Protein AF-A0AAV5HC81-F1 (afdb_monomer_lite)

pLDDT: mean 74.03, std 13.42, range [34.81, 94.25]

Sequence (157 aa):
MNRTKIVSQGMVRRLDALSQAAVDFCKVLVDGSTDRDGQELKNVLDRGVRNQIIHFAVEKLEELGFTICIPYVESRNPARLRRCTQLDCKCKQCNYQEKQDERERVFDVIEQALSMAGYQVLYGENGEVIIRNSMLEKDMAVQISELPDQRKGAINE

Foldseek 3Di:
DPCCLAFPPLLVVVQVVLLVVLLVVVPVVPPQPDDPPNDRSSVVDDPVNSVVSSVVVVVVVVVVVDQDFDKDWDDDPPFDTAIQDCVNSVPPDDPGDDPSRVLSVVRRVVCVVCVVVVWAFPDDPDAWTWIADPVVRDIDIDGDPDDPDPVPPPDDD

Radius of gyration: 20.34 Å; chains: 1; bounding box: 52×26×59 Å

Structure (mmCIF, N/CA/C/O backbone):
data_AF-A0AAV5HC81-F1
#
_entry.id   AF-A0AAV5HC81-F1
#
loop_
_atom_site.group_PDB
_atom_site.id
_atom_site.type_symbol
_atom_site.label_atom_id
_atom_site.label_alt_id
_atom_site.label_comp_id
_atom_site.label_asym_id
_atom_site.label_entity_id
_atom_site.label_seq_id
_atom_site.pdbx_PDB_ins_code
_atom_site.Cartn_x
_atom_site.Cartn_y
_atom_site.Cartn_z
_atom_site.occupancy
_atom_site.B_iso_or_equiv
_atom_site.auth_seq_id
_atom_site.auth_comp_id
_atom_site.auth_asym_id
_atom_site.auth_atom_id
_atom_site.pdbx_PDB_model_num
ATOM 1 N N . MET A 1 1 ? 17.088 6.345 0.546 1.00 47.41 1 MET A N 1
ATOM 2 C CA . MET A 1 1 ? 15.924 6.342 -0.373 1.00 47.41 1 MET A CA 1
ATOM 3 C C . MET A 1 1 ? 14.859 7.303 0.140 1.00 47.41 1 MET A C 1
ATOM 5 O O . MET A 1 1 ? 14.445 7.181 1.288 1.00 47.41 1 MET A O 1
ATOM 9 N N . ASN A 1 2 ? 14.439 8.272 -0.676 1.00 47.88 2 ASN A N 1
ATOM 10 C CA . ASN A 1 2 ? 13.408 9.240 -0.300 1.00 47.88 2 ASN A CA 1
ATOM 11 C C . ASN A 1 2 ? 12.015 8.589 -0.419 1.00 47.88 2 ASN A C 1
ATOM 13 O O . ASN A 1 2 ? 11.503 8.428 -1.526 1.00 47.88 2 ASN A O 1
ATOM 17 N N . ARG A 1 3 ? 11.416 8.194 0.715 1.00 48.31 3 ARG A N 1
ATOM 18 C CA . ARG A 1 3 ? 10.099 7.526 0.760 1.00 48.31 3 ARG A CA 1
ATOM 19 C C . ARG A 1 3 ? 8.987 8.355 0.114 1.00 48.31 3 ARG A C 1
ATOM 21 O O . ARG A 1 3 ? 8.041 7.773 -0.399 1.00 48.31 3 ARG A O 1
ATOM 28 N N . THR A 1 4 ? 9.126 9.678 0.057 1.00 50.19 4 THR A N 1
ATOM 29 C CA . THR A 1 4 ? 8.144 10.595 -0.541 1.00 50.19 4 THR A CA 1
ATOM 30 C C . THR A 1 4 ? 8.040 10.450 -2.063 1.00 50.19 4 THR A C 1
ATOM 32 O O . THR A 1 4 ? 6.998 10.755 -2.625 1.00 50.19 4 THR A O 1
ATOM 35 N N . LYS A 1 5 ? 9.078 9.926 -2.739 1.00 54.19 5 LYS A N 1
ATOM 36 C CA . LYS A 1 5 ? 8.999 9.534 -4.164 1.00 54.19 5 LYS A CA 1
ATOM 37 C C . LYS A 1 5 ? 8.317 8.168 -4.364 1.00 54.19 5 LYS A C 1
ATOM 39 O O . LYS A 1 5 ? 7.928 7.828 -5.474 1.00 54.19 5 LYS A O 1
ATOM 44 N N . ILE A 1 6 ? 8.188 7.378 -3.294 1.00 56.72 6 ILE A N 1
ATOM 45 C CA . ILE A 1 6 ? 7.761 5.966 -3.296 1.00 56.72 6 ILE A CA 1
ATOM 46 C C . ILE A 1 6 ? 6.373 5.799 -2.660 1.00 56.72 6 ILE A C 1
ATOM 48 O O . ILE A 1 6 ? 5.804 4.719 -2.724 1.00 56.72 6 ILE A O 1
ATOM 52 N N . VAL A 1 7 ? 5.778 6.843 -2.082 1.00 61.22 7 VAL A N 1
ATOM 53 C CA . VAL A 1 7 ? 4.395 6.812 -1.595 1.00 61.22 7 VAL A CA 1
ATOM 54 C C . VAL A 1 7 ? 3.743 8.152 -1.907 1.00 61.22 7 VAL A C 1
ATOM 56 O O . VAL A 1 7 ? 4.255 9.192 -1.494 1.00 61.22 7 VAL A O 1
ATOM 59 N N . SER A 1 8 ? 2.623 8.138 -2.632 1.00 69.12 8 SER A N 1
ATOM 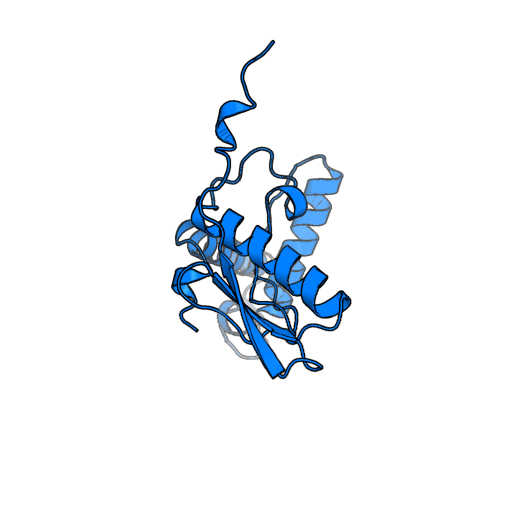60 C CA . SER A 1 8 ? 1.857 9.349 -2.914 1.00 69.12 8 SER A CA 1
ATOM 61 C C . SER A 1 8 ? 1.361 9.938 -1.597 1.00 69.12 8 SER A C 1
ATOM 63 O O . SER A 1 8 ? 1.096 9.218 -0.624 1.00 69.12 8 SER A O 1
ATOM 65 N N . GLN A 1 9 ? 1.177 11.255 -1.558 1.00 73.56 9 GLN A N 1
ATOM 66 C CA . GLN A 1 9 ? 0.649 11.894 -0.357 1.00 73.56 9 GLN A CA 1
ATOM 67 C C . GLN A 1 9 ? -0.745 11.346 0.004 1.00 73.56 9 GLN A C 1
ATOM 69 O O . GLN A 1 9 ? -1.076 11.228 1.184 1.00 73.56 9 GLN A O 1
ATOM 74 N N . GLY A 1 10 ? -1.541 10.955 -0.998 1.00 75.94 10 GLY A N 1
ATOM 75 C CA . GLY A 1 10 ? -2.839 10.310 -0.802 1.00 75.94 10 GLY A CA 1
ATOM 76 C C . GLY A 1 10 ? -2.741 8.957 -0.090 1.00 75.94 10 GLY A C 1
ATOM 77 O O . GLY A 1 10 ? -3.502 8.708 0.845 1.00 75.94 10 GLY A O 1
ATOM 78 N N . MET A 1 11 ? -1.784 8.103 -0.473 1.00 74.00 11 MET A N 1
ATOM 79 C CA . MET A 1 11 ? -1.566 6.801 0.175 1.00 74.00 11 MET A CA 1
ATOM 80 C C . MET A 1 11 ? -1.063 6.945 1.608 1.00 74.00 11 MET A C 1
ATOM 82 O O . MET A 1 11 ? -1.569 6.247 2.484 1.00 74.00 11 MET A O 1
ATOM 86 N N . VAL A 1 12 ? -0.117 7.862 1.858 1.00 77.00 12 VAL A N 1
ATOM 87 C CA . VAL A 1 12 ? 0.365 8.141 3.224 1.00 77.00 12 VAL A CA 1
ATOM 88 C C . VAL A 1 12 ? -0.809 8.549 4.109 1.00 77.00 12 VAL A C 1
ATOM 90 O O . VAL A 1 12 ? -1.066 7.912 5.125 1.00 77.00 12 VAL A O 1
ATOM 93 N N . ARG A 1 13 ? -1.609 9.525 3.656 1.00 81.88 13 ARG A N 1
ATOM 94 C CA . ARG A 1 13 ? -2.798 9.979 4.390 1.00 81.88 13 ARG A CA 1
ATOM 95 C C . ARG A 1 13 ? -3.795 8.849 4.639 1.00 81.88 13 ARG A C 1
ATOM 97 O O . ARG A 1 13 ? -4.382 8.785 5.715 1.00 81.88 13 ARG A O 1
ATOM 104 N N . ARG A 1 14 ? -4.001 7.951 3.668 1.00 83.50 14 ARG A N 1
ATOM 105 C CA . ARG A 1 14 ? -4.923 6.818 3.828 1.00 83.50 14 ARG A CA 1
ATOM 106 C C . ARG A 1 14 ? -4.408 5.793 4.839 1.00 83.50 14 ARG A C 1
ATOM 108 O O . ARG A 1 14 ? -5.198 5.331 5.657 1.00 83.50 14 ARG A O 1
ATOM 115 N N . LEU A 1 15 ? -3.120 5.458 4.798 1.00 82.06 15 LEU A N 1
ATOM 116 C CA . LEU A 1 15 ? -2.478 4.558 5.761 1.00 82.06 15 LEU A CA 1
ATOM 117 C C . LEU A 1 15 ? -2.525 5.118 7.185 1.00 82.06 15 LEU A C 1
ATOM 119 O O . LEU A 1 15 ? -2.854 4.385 8.120 1.00 82.06 15 LEU A O 1
ATOM 123 N N . ASP A 1 16 ? -2.255 6.413 7.336 1.00 84.75 16 ASP A N 1
ATOM 124 C CA . ASP A 1 16 ? -2.330 7.100 8.625 1.00 84.75 16 ASP A CA 1
ATOM 125 C C . ASP A 1 16 ? -3.767 7.102 9.158 1.00 84.75 16 ASP A C 1
ATOM 127 O O . ASP A 1 16 ? -3.994 6.772 10.321 1.00 84.75 16 ASP A O 1
ATOM 131 N N . ALA A 1 17 ? -4.752 7.381 8.296 1.00 87.94 17 ALA A N 1
ATOM 132 C CA . ALA A 1 17 ? -6.165 7.348 8.664 1.00 87.94 17 ALA A CA 1
ATOM 133 C C . ALA A 1 17 ? -6.631 5.946 9.088 1.00 87.94 17 ALA A C 1
ATOM 135 O O . ALA A 1 17 ? -7.325 5.817 10.093 1.00 87.94 17 ALA A O 1
ATOM 136 N N . LEU A 1 18 ? -6.234 4.892 8.362 1.00 88.75 18 LEU A N 1
ATOM 137 C CA . LEU A 1 18 ? -6.537 3.504 8.738 1.00 88.75 18 LEU A CA 1
ATOM 138 C C . LEU A 1 18 ? -5.893 3.133 10.078 1.00 88.75 18 LEU A C 1
ATOM 140 O O . LEU A 1 18 ? -6.546 2.554 10.943 1.00 88.75 18 LEU A O 1
ATOM 144 N N . SER A 1 19 ? -4.629 3.512 10.267 1.00 87.69 19 SER A N 1
ATOM 145 C CA . SER A 1 19 ? -3.898 3.252 11.509 1.00 87.69 19 SER A CA 1
ATOM 146 C C . SER A 1 19 ? -4.534 3.965 12.701 1.00 87.69 19 SER A C 1
ATOM 148 O O . SER A 1 19 ? -4.630 3.383 13.780 1.00 87.69 19 SER A O 1
ATOM 150 N N . GLN A 1 20 ? -4.974 5.212 12.518 1.00 88.69 20 GLN A N 1
ATOM 151 C CA . GLN A 1 20 ? -5.640 5.986 13.562 1.00 88.69 20 GLN A CA 1
ATOM 152 C C . GLN A 1 20 ? -7.030 5.416 13.875 1.00 88.69 20 GLN A C 1
ATOM 154 O O . GLN A 1 20 ? -7.340 5.206 15.043 1.00 88.69 20 GLN A O 1
ATOM 159 N N . ALA A 1 21 ? -7.813 5.052 12.855 1.00 90.06 21 ALA A N 1
ATOM 160 C CA . ALA A 1 21 ? -9.111 4.407 13.045 1.00 90.06 21 ALA A CA 1
ATOM 161 C C . ALA A 1 21 ? -8.999 3.072 13.803 1.00 90.06 21 ALA A C 1
ATOM 163 O O . ALA A 1 21 ? -9.815 2.801 14.679 1.00 90.06 21 ALA A O 1
ATOM 164 N N . ALA A 1 22 ? -7.968 2.265 13.523 1.00 89.88 22 ALA A N 1
ATOM 165 C CA . ALA A 1 22 ? -7.710 1.033 14.269 1.00 89.88 22 ALA A CA 1
ATOM 166 C C . ALA A 1 22 ? -7.427 1.312 15.755 1.00 89.88 22 ALA A C 1
ATOM 168 O O . ALA A 1 22 ? -7.966 0.626 16.620 1.00 89.88 22 ALA A O 1
ATOM 169 N N . VAL A 1 23 ? -6.630 2.342 16.062 1.00 87.50 23 VAL A N 1
ATOM 170 C CA . VAL A 1 23 ? -6.366 2.768 17.448 1.00 87.50 23 VAL A CA 1
ATOM 171 C C . VAL A 1 23 ? -7.651 3.219 18.136 1.00 87.50 23 VAL A C 1
ATOM 173 O O . VAL A 1 23 ? -7.916 2.797 19.259 1.00 87.50 23 VAL A O 1
ATOM 176 N N . ASP A 1 24 ? -8.449 4.055 17.478 1.00 87.19 24 ASP A N 1
ATOM 177 C CA . ASP A 1 24 ? -9.672 4.603 18.066 1.00 87.19 24 ASP A CA 1
ATOM 178 C C . ASP A 1 24 ? -10.728 3.516 18.290 1.00 87.19 24 ASP A C 1
ATOM 180 O O . ASP A 1 24 ? -11.361 3.485 19.342 1.00 87.19 24 ASP A O 1
ATOM 184 N N . PHE A 1 25 ? -10.844 2.556 17.369 1.00 87.06 25 PHE A N 1
ATOM 185 C CA . PHE A 1 25 ? -11.670 1.366 17.564 1.00 87.06 25 PHE A CA 1
ATOM 186 C C . PHE A 1 25 ? -11.221 0.551 18.783 1.00 87.06 25 PHE A C 1
ATOM 188 O O . PHE A 1 25 ? -12.042 0.178 19.620 1.00 87.06 25 PHE A O 1
ATOM 195 N N . CYS A 1 26 ? -9.914 0.329 18.939 1.00 85.75 26 CYS A N 1
ATOM 196 C CA . CYS A 1 26 ? -9.392 -0.390 20.099 1.00 85.75 26 CYS A CA 1
ATOM 197 C C . CYS A 1 26 ? -9.655 0.353 21.410 1.00 85.75 26 CYS A C 1
ATOM 199 O O . CYS A 1 26 ? -9.953 -0.296 22.402 1.00 85.75 26 CYS A O 1
ATOM 201 N N . LYS A 1 27 ? -9.604 1.690 21.428 1.00 81.50 27 LYS A N 1
ATOM 202 C CA . LYS A 1 27 ? -9.953 2.485 22.620 1.00 81.50 27 LYS A CA 1
ATOM 203 C C . LYS A 1 27 ? -11.413 2.321 23.048 1.00 81.50 27 LYS A C 1
ATOM 205 O O . LYS A 1 27 ? -11.709 2.499 24.219 1.00 81.50 27 LYS A O 1
ATOM 210 N N . VAL A 1 28 ? -12.320 2.029 22.114 1.00 83.88 28 VAL A N 1
ATOM 211 C CA . VAL A 1 28 ? -13.732 1.757 22.433 1.00 83.88 28 VAL A CA 1
ATOM 212 C C . VAL A 1 28 ? -13.904 0.352 23.011 1.00 83.88 28 VAL A C 1
ATOM 214 O O . VAL A 1 28 ? -14.720 0.158 23.906 1.00 83.88 28 VAL A O 1
ATOM 217 N N . LEU A 1 29 ? -13.158 -0.630 22.496 1.00 82.44 29 LEU A N 1
ATOM 218 C CA . LEU A 1 29 ? -13.253 -2.023 22.947 1.00 82.44 29 LEU A CA 1
ATOM 219 C C . LEU A 1 29 ? -12.491 -2.298 24.245 1.00 82.44 29 LEU A C 1
ATOM 221 O O . LEU A 1 29 ? -12.917 -3.124 25.050 1.00 82.44 29 LEU A O 1
ATOM 225 N N . VAL A 1 30 ? -11.344 -1.648 24.420 1.00 77.31 30 VAL A N 1
ATOM 226 C CA . VAL A 1 30 ? -10.542 -1.723 25.636 1.00 77.31 30 VAL A CA 1
ATOM 227 C C . VAL A 1 30 ? -11.119 -0.696 26.595 1.00 77.31 30 VAL A C 1
ATOM 229 O O . VAL A 1 30 ? -10.817 0.491 26.493 1.00 77.31 30 VAL A O 1
ATOM 232 N N . ASP A 1 31 ? -11.986 -1.157 27.495 1.00 68.06 31 ASP A N 1
ATOM 233 C CA . ASP A 1 31 ? -12.515 -0.338 28.581 1.00 68.06 31 ASP A CA 1
ATOM 234 C C . ASP A 1 31 ? -11.339 0.336 29.312 1.00 68.06 31 ASP A C 1
ATOM 236 O O . ASP A 1 31 ? -10.388 -0.331 29.732 1.00 68.06 31 ASP A O 1
ATOM 240 N N . GLY A 1 32 ? -11.361 1.670 29.384 1.00 59.69 32 GLY A N 1
ATOM 241 C CA . GLY A 1 32 ? -10.218 2.543 29.697 1.00 59.69 32 GLY A CA 1
ATOM 242 C C . GLY A 1 32 ? -9.701 2.469 31.138 1.00 59.69 32 GLY A C 1
ATOM 243 O O . GLY A 1 32 ? -9.111 3.427 31.629 1.00 59.69 32 GLY A O 1
ATOM 244 N N . SER A 1 33 ? -9.944 1.358 31.828 1.00 53.47 33 SER A N 1
ATOM 245 C CA . SER A 1 33 ? -9.522 1.089 33.200 1.00 53.47 33 SER A CA 1
ATOM 246 C C . SER A 1 33 ? -8.276 0.205 33.308 1.00 53.47 33 SER A C 1
ATOM 248 O O . SER A 1 33 ? -7.726 0.103 34.402 1.00 53.47 33 SER A O 1
ATOM 250 N N . THR A 1 34 ? -7.804 -0.423 32.222 1.00 55.47 34 THR A N 1
ATOM 251 C CA . THR A 1 34 ? -6.601 -1.278 32.262 1.00 55.47 34 THR A CA 1
ATOM 252 C C . THR A 1 34 ? -5.830 -1.303 30.939 1.00 55.47 34 THR A C 1
ATOM 254 O O . THR A 1 34 ? -5.901 -2.243 30.149 1.00 55.47 34 THR A O 1
ATOM 257 N N . ASP A 1 35 ? -4.971 -0.314 30.730 1.00 54.56 35 ASP A N 1
ATOM 258 C CA . ASP A 1 35 ? -3.621 -0.698 30.320 1.00 54.56 35 ASP A CA 1
ATOM 259 C C . ASP A 1 35 ? -2.900 -1.268 31.565 1.00 54.56 35 ASP A C 1
ATOM 261 O O . ASP A 1 35 ? -3.339 -1.093 32.702 1.00 54.56 35 ASP A O 1
ATOM 265 N N . ARG A 1 36 ? -1.814 -2.022 31.390 1.00 55.62 36 ARG A N 1
ATOM 266 C CA . ARG A 1 36 ? -1.061 -2.529 32.551 1.00 55.62 36 ARG A CA 1
ATOM 267 C C . ARG A 1 36 ? -0.277 -1.425 33.284 1.00 55.62 36 ARG A C 1
ATOM 269 O O . ARG A 1 36 ? 0.181 -1.693 34.388 1.00 55.62 36 ARG A O 1
ATOM 276 N N . ASP A 1 37 ? -0.144 -0.224 32.699 1.00 62.09 37 ASP A N 1
ATOM 277 C CA . ASP A 1 37 ? 0.914 0.751 33.032 1.00 62.09 37 ASP A CA 1
ATOM 278 C C . ASP A 1 37 ? 0.533 2.257 32.914 1.00 62.09 37 ASP A C 1
ATOM 280 O O . ASP A 1 37 ? 1.407 3.120 32.993 1.00 62.09 37 ASP A O 1
ATOM 284 N N . GLY A 1 38 ? -0.732 2.623 32.697 1.00 63.03 38 GLY A N 1
ATOM 285 C CA . GLY A 1 38 ? -1.213 4.008 32.520 1.00 63.03 38 GLY A CA 1
ATOM 286 C C . GLY A 1 38 ? -0.842 4.700 31.193 1.00 63.03 38 GLY A C 1
ATOM 287 O O . GLY A 1 38 ? -0.842 5.931 31.126 1.00 63.03 38 GLY A O 1
ATOM 288 N N . GLN A 1 39 ? -0.468 3.950 30.151 1.00 66.56 39 GLN A N 1
ATOM 289 C CA . GLN A 1 39 ? -0.090 4.462 28.830 1.00 66.56 39 GLN A CA 1
ATOM 290 C C . GLN A 1 39 ? -1.229 4.459 27.797 1.00 66.56 39 GLN A C 1
ATOM 292 O O . GLN A 1 39 ? -1.839 3.433 27.507 1.00 66.56 39 GLN A O 1
ATOM 297 N N . GLU A 1 40 ? -1.389 5.580 27.076 1.00 68.44 40 GLU A N 1
ATOM 298 C CA . GLU A 1 40 ? -2.317 5.650 25.940 1.00 68.44 40 GLU A CA 1
ATOM 299 C C . GLU A 1 40 ? -2.135 4.484 24.954 1.00 68.44 40 GLU A C 1
ATOM 301 O O . GLU A 1 40 ? -1.036 4.222 24.461 1.00 68.44 40 GLU A O 1
ATOM 306 N N . LEU A 1 41 ? -3.251 3.868 24.555 1.00 70.69 41 LEU A N 1
ATOM 307 C CA . LEU A 1 41 ? -3.284 2.724 23.639 1.00 70.69 41 LEU A CA 1
ATOM 308 C C . LEU A 1 41 ? -2.512 2.951 22.325 1.00 70.69 41 LEU A C 1
ATOM 310 O O . LEU A 1 41 ? -1.948 2.021 21.755 1.00 70.69 41 LEU A O 1
ATOM 314 N N . LYS A 1 42 ? -2.455 4.203 21.847 1.00 68.31 42 LYS A N 1
ATOM 315 C CA . LYS A 1 42 ? -1.687 4.592 20.652 1.00 68.31 42 LYS A CA 1
ATOM 316 C C . LYS A 1 42 ? -0.192 4.278 20.787 1.00 68.31 42 LYS A C 1
ATOM 318 O O . LYS A 1 42 ? 0.449 3.980 19.781 1.00 68.31 42 LYS A O 1
ATOM 323 N N . ASN A 1 43 ? 0.337 4.363 22.004 1.00 67.69 43 ASN A N 1
ATOM 324 C CA . ASN A 1 43 ? 1.747 4.153 22.320 1.00 67.69 43 ASN A CA 1
ATOM 325 C C . ASN A 1 43 ? 2.065 2.673 22.568 1.00 67.69 43 ASN A C 1
ATOM 327 O O . ASN A 1 43 ? 3.205 2.261 22.374 1.00 67.69 43 ASN A O 1
ATOM 331 N N . VAL A 1 44 ? 1.056 1.879 22.938 1.00 69.44 44 VAL A N 1
ATOM 332 C CA . VAL A 1 44 ? 1.192 0.443 23.227 1.00 69.44 44 VAL A CA 1
ATOM 333 C C . VAL A 1 44 ? 0.969 -0.416 21.978 1.00 69.44 44 VAL A C 1
ATOM 335 O O . VAL A 1 44 ? 1.633 -1.434 21.798 1.00 69.44 44 VAL A O 1
ATOM 338 N N . LEU A 1 45 ? 0.059 -0.013 21.086 1.00 78.94 45 LEU A N 1
ATOM 339 C CA . LEU A 1 45 ? -0.229 -0.760 19.862 1.00 78.94 45 LEU A CA 1
ATOM 340 C C . LEU A 1 45 ? 0.882 -0.567 18.825 1.00 78.94 45 LEU A C 1
ATOM 342 O O . LEU A 1 45 ? 0.900 0.402 18.050 1.00 78.94 45 LEU A O 1
ATOM 346 N N . ASP A 1 46 ? 1.794 -1.535 18.760 1.00 83.75 46 ASP A N 1
ATOM 347 C CA . ASP A 1 46 ? 2.800 -1.572 17.711 1.00 83.75 46 ASP A CA 1
ATOM 348 C C . ASP A 1 46 ? 2.157 -1.670 16.309 1.00 83.75 46 ASP A C 1
ATOM 350 O O . ASP A 1 46 ? 0.956 -1.900 16.114 1.00 83.75 46 ASP A O 1
ATOM 354 N N . ARG A 1 47 ? 2.959 -1.392 15.279 1.00 80.50 47 ARG A N 1
ATOM 355 C CA . ARG A 1 47 ? 2.483 -1.368 13.887 1.00 80.50 47 ARG A CA 1
ATOM 356 C C . ARG A 1 47 ? 1.943 -2.730 13.428 1.00 80.50 47 ARG A C 1
ATOM 358 O O . ARG A 1 47 ? 1.005 -2.757 12.636 1.00 80.50 47 ARG A O 1
ATOM 365 N N . GLY A 1 48 ? 2.527 -3.830 13.895 1.00 83.69 48 GLY A N 1
ATOM 366 C CA . GLY A 1 48 ? 2.109 -5.188 13.559 1.00 83.69 48 GLY A CA 1
ATOM 367 C C . GLY A 1 48 ? 0.704 -5.488 14.065 1.00 83.69 48 GLY A C 1
ATOM 368 O O . GLY A 1 48 ? -0.135 -5.928 13.280 1.00 83.69 48 GLY A O 1
ATOM 369 N N . VAL A 1 49 ? 0.413 -5.154 15.325 1.00 84.81 49 VAL A N 1
ATOM 370 C CA . VAL A 1 49 ? -0.928 -5.347 15.906 1.00 84.81 49 VAL A CA 1
ATOM 371 C C . VAL A 1 49 ? -1.977 -4.522 15.162 1.00 84.81 49 VAL A C 1
ATOM 373 O O . VAL A 1 49 ? -3.008 -5.054 14.753 1.00 84.81 49 VAL A O 1
ATOM 376 N N . ARG A 1 50 ? -1.702 -3.237 14.895 1.00 86.56 50 ARG A N 1
ATOM 377 C CA . ARG A 1 50 ? -2.631 -2.386 14.124 1.00 86.56 50 ARG A CA 1
ATOM 378 C C . ARG A 1 50 ? -2.918 -2.957 12.738 1.00 86.56 50 ARG A C 1
ATOM 380 O O . ARG A 1 50 ? -4.073 -2.978 12.321 1.00 86.56 50 ARG A O 1
ATOM 387 N N . ASN A 1 51 ? -1.893 -3.457 12.049 1.00 85.19 51 ASN A N 1
ATOM 388 C CA . ASN A 1 51 ? -2.068 -4.094 10.747 1.00 85.19 51 ASN A CA 1
ATOM 389 C C . ASN A 1 51 ? -2.948 -5.347 10.834 1.00 85.19 51 ASN A C 1
ATOM 391 O O . ASN A 1 51 ? -3.822 -5.513 9.990 1.00 85.19 51 ASN A O 1
ATOM 395 N N . GLN A 1 52 ? -2.763 -6.202 11.843 1.00 88.50 52 GLN A N 1
ATOM 396 C CA . GLN A 1 52 ? -3.602 -7.395 12.024 1.00 88.50 52 GLN A CA 1
ATOM 397 C C . GLN A 1 52 ? -5.075 -7.028 12.220 1.00 88.50 52 GLN A C 1
ATOM 399 O O . GLN A 1 52 ? -5.941 -7.614 11.581 1.00 88.50 52 GLN A O 1
ATOM 404 N N . ILE A 1 53 ? -5.360 -6.014 13.038 1.00 90.19 53 ILE A N 1
ATOM 405 C CA . ILE A 1 53 ? -6.730 -5.537 13.278 1.00 90.19 53 ILE A CA 1
ATOM 406 C C . ILE A 1 53 ? -7.365 -5.014 11.988 1.00 90.19 53 ILE A C 1
ATOM 408 O O . ILE A 1 53 ? -8.512 -5.343 11.686 1.00 90.19 53 ILE A O 1
ATOM 412 N N . ILE A 1 54 ? -6.609 -4.241 11.202 1.00 90.06 54 ILE A N 1
ATOM 413 C CA . ILE A 1 54 ? -7.056 -3.780 9.884 1.00 90.06 54 ILE A CA 1
ATOM 414 C C . ILE A 1 54 ? -7.360 -4.983 8.979 1.00 90.06 54 ILE A C 1
ATOM 416 O O . ILE A 1 54 ? -8.420 -5.007 8.360 1.00 90.06 54 ILE A O 1
ATOM 420 N N . HIS A 1 55 ? -6.479 -5.986 8.925 1.00 88.69 55 HIS A N 1
ATOM 421 C CA . HIS A 1 55 ? -6.685 -7.182 8.103 1.00 88.69 55 HIS A CA 1
ATOM 422 C C . HIS A 1 55 ? -7.933 -7.971 8.511 1.00 88.69 55 HIS A C 1
ATOM 424 O O . HIS A 1 55 ? -8.752 -8.260 7.645 1.00 88.69 55 HIS A O 1
ATOM 430 N N . PHE A 1 56 ? -8.145 -8.221 9.806 1.00 90.25 56 PHE A N 1
ATOM 431 C CA . PHE A 1 56 ? -9.357 -8.895 10.285 1.00 90.25 56 PHE A CA 1
ATOM 432 C C . PHE A 1 56 ? -10.638 -8.145 9.904 1.00 90.25 56 PHE A C 1
ATOM 434 O O . PHE A 1 56 ? -11.618 -8.754 9.475 1.00 90.25 56 PHE A O 1
ATOM 441 N N . ALA A 1 57 ? -10.643 -6.816 10.041 1.00 91.38 57 ALA A N 1
ATOM 442 C CA . ALA A 1 57 ? -11.792 -6.006 9.648 1.00 91.38 57 ALA A CA 1
ATOM 443 C C . ALA A 1 57 ? -12.054 -6.089 8.136 1.00 91.38 57 ALA A C 1
ATOM 445 O O . ALA A 1 57 ? -13.205 -6.161 7.710 1.00 91.38 57 ALA A O 1
ATOM 446 N N . VAL A 1 58 ? -10.993 -6.100 7.328 1.00 89.19 58 VAL A N 1
ATOM 447 C CA . VAL A 1 58 ? -11.107 -6.235 5.874 1.00 89.19 58 VAL A CA 1
ATOM 448 C C . VAL A 1 58 ? -11.640 -7.599 5.470 1.00 89.19 58 VAL A C 1
ATOM 450 O O . VAL A 1 58 ? -12.598 -7.630 4.706 1.00 89.19 58 VAL A O 1
ATOM 453 N N . GLU A 1 59 ? -11.122 -8.691 6.031 1.00 91.25 59 GLU A N 1
ATOM 454 C CA . GLU A 1 59 ? -11.627 -10.043 5.753 1.00 91.25 59 GLU A CA 1
ATOM 455 C C . GLU A 1 59 ? -13.138 -10.138 6.010 1.00 91.25 59 GLU A C 1
ATOM 457 O O . GLU A 1 59 ? -13.890 -10.642 5.176 1.00 91.25 59 GLU A O 1
ATOM 462 N N . LYS A 1 60 ? -13.623 -9.563 7.118 1.00 92.62 60 LYS A N 1
ATOM 463 C CA . LYS A 1 60 ? -15.062 -9.537 7.423 1.00 92.62 60 LYS A CA 1
ATOM 464 C C . LYS A 1 60 ? -15.890 -8.695 6.465 1.00 92.62 60 LYS A C 1
ATOM 466 O O . LYS A 1 60 ? -17.016 -9.068 6.148 1.00 92.62 60 LYS A O 1
ATOM 471 N N . LEU A 1 61 ? -15.364 -7.575 5.989 1.00 91.00 61 LEU A N 1
ATOM 472 C CA . LEU A 1 61 ? -16.056 -6.770 4.984 1.00 91.00 61 LEU A CA 1
ATOM 473 C C . LEU A 1 61 ? -16.064 -7.463 3.613 1.00 91.00 61 LEU A C 1
ATOM 475 O O . LEU A 1 61 ? -17.062 -7.386 2.898 1.00 91.00 61 LEU A O 1
ATOM 479 N N . GLU A 1 62 ? -14.996 -8.178 3.265 1.00 89.50 62 GLU A N 1
ATOM 480 C CA . GLU A 1 62 ? -14.924 -8.975 2.039 1.00 89.50 62 GLU A CA 1
ATOM 481 C C . GLU A 1 62 ? -15.910 -10.152 2.059 1.00 89.50 62 GLU A C 1
ATOM 483 O O . GLU A 1 62 ? -16.587 -10.382 1.056 1.00 89.50 62 GLU A O 1
ATOM 488 N N . GLU A 1 63 ? -16.076 -10.837 3.199 1.00 93.88 63 GLU A N 1
ATOM 489 C CA . GLU A 1 63 ? -17.114 -11.870 3.393 1.00 93.88 63 GLU A CA 1
ATOM 490 C C . GLU A 1 63 ? -18.531 -11.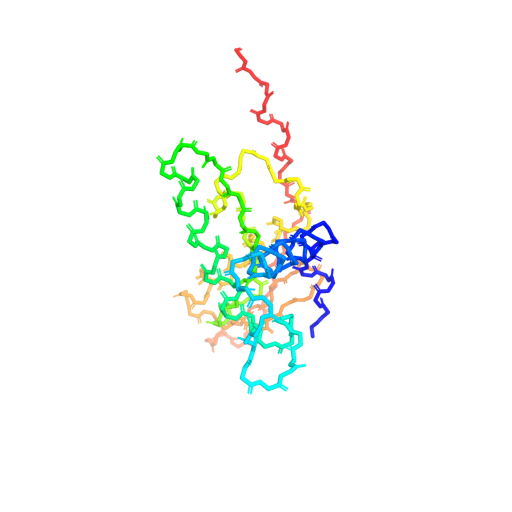334 3.116 1.00 93.88 63 GLU A C 1
ATOM 492 O O . GLU A 1 63 ? -19.391 -12.060 2.616 1.00 93.88 63 GLU A O 1
ATOM 497 N N . LEU A 1 64 ? -18.774 -10.053 3.404 1.00 94.25 64 LEU A N 1
ATOM 498 C CA . LEU A 1 64 ? -20.045 -9.369 3.141 1.00 94.25 64 LEU A CA 1
ATOM 499 C C . LEU A 1 64 ? -20.165 -8.836 1.700 1.00 94.25 64 LEU A C 1
ATOM 501 O O . LEU A 1 64 ? -21.174 -8.220 1.354 1.00 94.25 64 LEU A O 1
ATOM 505 N N . GLY A 1 65 ? -19.158 -9.065 0.853 1.00 89.69 65 GLY A N 1
ATOM 506 C CA . GLY A 1 65 ? -19.146 -8.672 -0.557 1.00 89.69 65 GLY A CA 1
ATOM 507 C C . GLY A 1 65 ? -18.610 -7.265 -0.835 1.00 89.69 65 GLY A C 1
ATOM 508 O O . GLY A 1 65 ? -18.703 -6.794 -1.972 1.00 89.69 65 GLY A O 1
ATOM 509 N N . PHE A 1 66 ? -18.036 -6.575 0.155 1.00 85.69 66 PHE A N 1
ATOM 510 C CA . PHE A 1 66 ? -17.412 -5.272 -0.077 1.00 85.69 66 PHE A CA 1
ATOM 511 C C . PHE A 1 66 ? -16.018 -5.425 -0.691 1.00 85.69 66 PHE A C 1
ATOM 513 O O . PHE A 1 66 ? -15.206 -6.234 -0.256 1.00 85.69 66 PHE A O 1
ATOM 520 N N . THR A 1 67 ? -15.703 -4.593 -1.686 1.00 79.69 67 THR A N 1
ATOM 521 C CA . THR A 1 67 ? -14.335 -4.475 -2.211 1.00 79.69 67 THR A CA 1
ATOM 522 C C . THR A 1 67 ? -13.559 -3.470 -1.371 1.00 79.69 67 THR A C 1
ATOM 524 O O . THR A 1 67 ? -13.860 -2.274 -1.405 1.00 79.69 67 THR A O 1
ATOM 527 N N . ILE A 1 68 ? -12.556 -3.937 -0.629 1.00 80.00 68 ILE A N 1
ATOM 528 C CA . ILE A 1 68 ? -11.755 -3.091 0.254 1.00 80.00 68 ILE A CA 1
ATOM 529 C C . ILE A 1 68 ? -10.317 -3.004 -0.254 1.00 80.00 68 ILE A C 1
ATOM 531 O O . ILE A 1 68 ? -9.683 -3.999 -0.578 1.00 80.00 68 ILE A O 1
ATOM 535 N N . CYS A 1 69 ? -9.783 -1.786 -0.297 1.00 77.06 69 CYS A N 1
ATOM 536 C CA . CYS A 1 69 ? -8.394 -1.532 -0.652 1.00 77.06 69 CYS A CA 1
ATOM 537 C C . CYS A 1 69 ? -7.594 -1.157 0.594 1.00 77.06 69 CYS A C 1
ATOM 539 O O . CYS A 1 69 ? -7.866 -0.124 1.217 1.00 77.06 69 CYS A O 1
ATOM 541 N N . ILE A 1 70 ? -6.584 -1.967 0.917 1.00 77.56 70 ILE A N 1
ATOM 542 C CA . ILE A 1 70 ? -5.546 -1.625 1.892 1.00 77.56 70 ILE A CA 1
ATOM 543 C C . ILE A 1 70 ? -4.266 -1.293 1.113 1.00 77.56 70 ILE A C 1
ATOM 545 O O . ILE A 1 70 ? -3.623 -2.198 0.578 1.00 77.56 70 ILE A O 1
ATOM 549 N N . PRO A 1 71 ? -3.867 -0.012 1.032 1.00 74.56 71 PRO A N 1
ATOM 550 C CA . PRO A 1 71 ? -2.593 0.351 0.432 1.00 74.56 71 PRO A CA 1
ATOM 551 C C . PRO A 1 71 ? -1.428 -0.318 1.171 1.00 74.56 71 PRO A C 1
ATOM 553 O O . PRO A 1 71 ? -1.404 -0.316 2.398 1.00 74.56 71 PRO A O 1
ATOM 556 N N . TYR A 1 72 ? -0.429 -0.833 0.454 1.00 72.81 72 TYR A N 1
ATOM 557 C CA . TYR A 1 72 ? 0.807 -1.331 1.066 1.00 72.81 72 TYR A CA 1
ATOM 558 C C . TYR A 1 72 ? 2.042 -1.011 0.217 1.00 72.81 72 TYR A C 1
ATOM 560 O O . TYR A 1 72 ? 1.950 -0.692 -0.972 1.00 72.81 72 TYR A O 1
ATOM 568 N N . VAL A 1 73 ? 3.209 -1.093 0.859 1.00 72.00 73 VAL A N 1
ATOM 569 C CA . VAL A 1 73 ? 4.529 -0.988 0.225 1.00 72.00 73 VAL A CA 1
ATOM 570 C C . VAL A 1 73 ? 5.268 -2.287 0.497 1.00 72.00 73 VAL A C 1
ATOM 572 O O . VAL A 1 73 ? 5.422 -2.681 1.653 1.00 72.00 73 VAL A O 1
ATOM 575 N N . GLU A 1 74 ? 5.706 -2.946 -0.565 1.00 70.31 74 GLU A N 1
ATOM 576 C CA . GLU A 1 74 ? 6.428 -4.208 -0.513 1.00 70.31 74 GLU A CA 1
ATOM 577 C C . GLU A 1 74 ? 7.910 -3.973 -0.798 1.00 70.31 74 GLU A C 1
ATOM 579 O O . GLU A 1 74 ? 8.282 -3.193 -1.676 1.00 70.31 74 GLU A O 1
ATOM 584 N N . SER A 1 75 ? 8.759 -4.665 -0.044 1.00 70.69 75 SER A N 1
ATOM 585 C CA . SER A 1 75 ? 10.193 -4.744 -0.295 1.00 70.69 75 SER A CA 1
ATOM 586 C C . SER A 1 75 ? 10.510 -6.151 -0.762 1.00 70.69 75 SER A C 1
ATOM 588 O O . SER A 1 75 ? 10.433 -7.083 0.035 1.00 70.69 75 SER A O 1
ATOM 590 N N . ARG A 1 76 ? 10.879 -6.313 -2.031 1.00 65.94 76 ARG A N 1
ATOM 591 C CA . ARG A 1 76 ? 11.320 -7.599 -2.577 1.00 65.94 76 ARG A CA 1
ATOM 592 C C . ARG A 1 76 ? 12.795 -7.494 -2.892 1.00 65.94 76 ARG A C 1
ATOM 594 O O . ARG A 1 76 ? 13.128 -6.857 -3.860 1.00 65.94 76 ARG A O 1
ATOM 601 N N . ASN A 1 77 ? 13.689 -8.084 -2.113 1.00 61.38 77 ASN A N 1
ATOM 602 C CA . ASN A 1 77 ? 15.110 -8.136 -2.489 1.00 61.38 77 ASN A CA 1
ATOM 603 C C . ASN A 1 77 ? 15.283 -9.190 -3.609 1.00 61.38 77 ASN A C 1
ATOM 605 O O . ASN A 1 77 ? 14.774 -10.295 -3.402 1.00 61.38 77 ASN A O 1
ATOM 609 N N . PRO A 1 78 ? 15.928 -8.928 -4.770 1.00 60.97 78 PRO A N 1
ATOM 610 C CA . PRO A 1 78 ? 16.745 -7.765 -5.175 1.00 60.97 78 PRO A CA 1
ATOM 611 C C . PRO A 1 78 ? 16.009 -6.619 -5.885 1.00 60.97 78 PRO A C 1
ATOM 613 O O . PRO A 1 78 ? 16.646 -5.658 -6.308 1.00 60.97 78 PRO A O 1
ATOM 616 N N . ALA A 1 79 ? 14.695 -6.711 -6.038 1.00 63.75 79 ALA A N 1
ATOM 617 C CA . ALA A 1 79 ? 13.875 -5.679 -6.653 1.00 63.75 79 ALA A CA 1
ATOM 618 C C . ALA A 1 79 ? 13.717 -4.408 -5.790 1.00 63.75 79 ALA A C 1
ATOM 620 O O . ALA A 1 79 ? 13.946 -4.360 -4.572 1.00 63.75 79 ALA A O 1
ATOM 621 N N . ARG A 1 80 ? 13.313 -3.327 -6.454 1.00 68.06 80 ARG A N 1
ATOM 622 C CA . ARG A 1 80 ? 12.990 -2.058 -5.797 1.00 68.06 80 ARG A CA 1
ATOM 623 C C . ARG A 1 80 ? 11.783 -2.179 -4.862 1.00 68.06 80 ARG A C 1
ATOM 625 O O . ARG A 1 80 ? 10.934 -3.060 -4.977 1.00 68.06 80 ARG A O 1
ATOM 632 N N . LEU A 1 81 ? 11.679 -1.229 -3.931 1.00 65.25 81 LEU A N 1
ATOM 633 C CA . LEU A 1 81 ? 10.446 -1.029 -3.170 1.00 65.25 81 LEU A CA 1
ATOM 634 C C . LEU A 1 81 ? 9.308 -0.728 -4.150 1.00 65.25 81 LEU A C 1
ATOM 636 O O . LEU A 1 81 ? 9.351 0.289 -4.845 1.00 65.25 81 LEU A O 1
ATOM 640 N N . ARG A 1 82 ? 8.284 -1.580 -4.171 1.00 67.19 82 ARG A N 1
ATOM 641 C CA . ARG A 1 82 ? 7.115 -1.417 -5.040 1.00 67.19 82 ARG A CA 1
ATOM 642 C C . ARG A 1 82 ? 5.854 -1.198 -4.215 1.00 67.19 82 ARG A C 1
ATOM 644 O O . ARG A 1 82 ? 5.750 -1.615 -3.062 1.00 67.19 82 ARG A O 1
ATOM 651 N N . ARG A 1 83 ? 4.874 -0.536 -4.816 1.00 69.06 83 ARG A N 1
ATOM 652 C CA . ARG A 1 83 ? 3.567 -0.271 -4.201 1.00 69.06 83 ARG A CA 1
ATOM 653 C C . ARG A 1 83 ? 2.573 -1.359 -4.596 1.00 69.06 83 ARG A C 1
ATOM 655 O O . ARG A 1 83 ? 2.753 -1.999 -5.631 1.00 69.06 83 ARG A O 1
ATOM 662 N N . CYS A 1 84 ? 1.503 -1.516 -3.816 1.00 69.25 84 CYS A N 1
ATOM 663 C CA . CYS A 1 84 ? 0.328 -2.255 -4.275 1.00 69.25 84 CYS A CA 1
ATOM 664 C C . CYS A 1 84 ? -0.201 -1.639 -5.577 1.00 69.25 84 CYS A C 1
ATOM 666 O O . CYS A 1 84 ? -0.235 -0.414 -5.723 1.00 69.25 84 CYS A O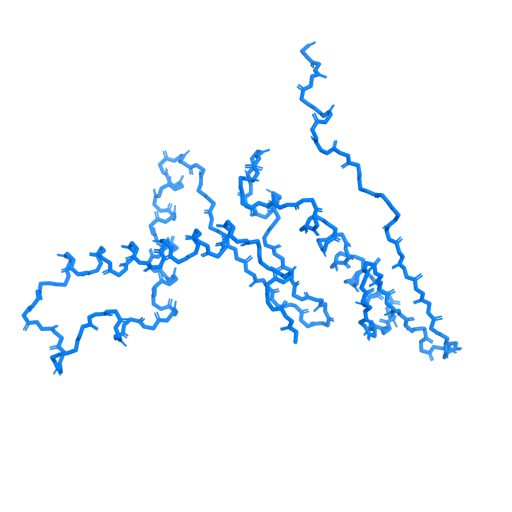 1
ATOM 668 N N . THR A 1 85 ? -0.609 -2.479 -6.516 1.00 64.25 85 THR A N 1
ATOM 669 C CA . THR A 1 85 ? -1.043 -2.107 -7.870 1.00 64.25 85 THR A CA 1
ATOM 670 C C . THR A 1 85 ? -2.554 -2.268 -8.004 1.00 64.25 85 THR A C 1
ATOM 672 O O . THR A 1 85 ? -3.157 -2.906 -7.149 1.00 64.25 85 THR A O 1
ATOM 675 N N . GLN A 1 86 ? -3.189 -1.735 -9.059 1.00 63.03 86 GLN A N 1
ATOM 676 C CA . GLN A 1 86 ? -4.628 -1.983 -9.285 1.00 63.03 86 GLN A CA 1
ATOM 677 C C . GLN A 1 86 ? -4.960 -3.481 -9.341 1.00 63.03 86 GLN A C 1
ATOM 679 O O . GLN A 1 86 ? -6.005 -3.891 -8.844 1.00 63.03 86 GLN A O 1
ATOM 684 N N . LEU A 1 87 ? -4.051 -4.294 -9.893 1.00 61.09 87 LEU A N 1
ATOM 685 C CA . LEU A 1 87 ? -4.169 -5.752 -9.906 1.00 61.09 87 LEU A CA 1
ATOM 686 C C . LEU A 1 87 ? -4.031 -6.346 -8.497 1.00 61.09 87 LEU A C 1
ATOM 688 O O . LEU A 1 87 ? -4.825 -7.208 -8.132 1.00 61.09 87 LEU A O 1
ATOM 692 N N . ASP A 1 88 ? -3.080 -5.854 -7.692 1.00 64.75 88 ASP A N 1
ATOM 693 C CA . ASP A 1 88 ? -2.874 -6.336 -6.317 1.00 64.75 88 ASP A CA 1
ATOM 694 C C . ASP A 1 88 ? -4.050 -5.965 -5.397 1.00 64.75 88 ASP A C 1
ATOM 696 O O . ASP A 1 88 ? -4.477 -6.771 -4.575 1.00 64.75 88 ASP A O 1
ATOM 700 N N . CYS A 1 89 ? -4.592 -4.750 -5.529 1.00 65.56 89 CYS A N 1
ATOM 701 C CA . CYS A 1 89 ? -5.682 -4.251 -4.687 1.00 65.56 89 CYS A CA 1
ATOM 702 C C . CYS A 1 89 ? -7.080 -4.434 -5.298 1.00 65.56 89 CYS A C 1
ATOM 704 O O . CYS A 1 89 ? -8.055 -3.935 -4.735 1.00 65.56 89 CYS A O 1
ATOM 706 N N . LYS A 1 90 ? -7.176 -5.103 -6.460 1.00 63.84 90 LYS A N 1
ATOM 707 C CA . LYS A 1 90 ? -8.408 -5.364 -7.236 1.00 63.84 90 LYS A CA 1
ATOM 708 C C . LYS A 1 90 ? -9.295 -4.128 -7.457 1.00 63.84 90 LYS A C 1
ATOM 710 O O . LYS A 1 90 ? -10.504 -4.235 -7.664 1.00 63.84 90 LYS A O 1
ATOM 715 N N . CYS A 1 91 ? -8.711 -2.935 -7.408 1.00 66.00 91 CYS A N 1
ATOM 716 C CA . CYS A 1 91 ? -9.449 -1.691 -7.567 1.00 66.00 91 CYS A CA 1
ATOM 717 C C . CYS A 1 91 ? -9.718 -1.434 -9.049 1.00 66.00 91 CYS A C 1
ATOM 719 O O . CYS A 1 91 ? -8.776 -1.373 -9.834 1.00 66.00 91 CYS A O 1
ATOM 721 N N . LYS A 1 92 ? -10.981 -1.173 -9.419 1.00 62.59 92 LYS A N 1
ATOM 722 C CA . LYS A 1 92 ? -11.331 -0.687 -10.772 1.00 62.59 92 LYS A CA 1
ATOM 723 C C . LYS A 1 92 ? -10.624 0.631 -11.114 1.00 62.59 92 LYS A C 1
ATOM 725 O O . LYS A 1 92 ? -10.266 0.865 -12.259 1.00 62.59 92 LYS A O 1
ATOM 730 N N . GLN A 1 93 ? -10.437 1.485 -10.109 1.00 65.88 93 GLN A N 1
ATOM 731 C CA . GLN A 1 93 ? -9.662 2.718 -10.178 1.00 65.88 93 GLN A CA 1
ATOM 732 C C . GLN A 1 93 ? -9.053 2.981 -8.800 1.00 65.88 93 GLN A C 1
ATOM 734 O O . GLN A 1 93 ? -9.740 2.862 -7.784 1.00 65.88 93 GLN A O 1
ATOM 739 N N . CYS A 1 94 ? -7.769 3.337 -8.745 1.00 68.81 94 CYS A N 1
ATOM 740 C CA . CYS A 1 94 ? -7.126 3.702 -7.487 1.00 68.81 94 CYS A CA 1
ATOM 741 C C . CYS A 1 94 ? -7.090 5.226 -7.324 1.00 68.81 94 CYS A C 1
ATOM 743 O O . CYS A 1 94 ? -6.340 5.912 -8.013 1.00 68.81 94 CYS A O 1
ATOM 745 N N . ASN A 1 95 ? -7.852 5.748 -6.360 1.00 68.81 95 ASN A N 1
ATOM 746 C CA . ASN A 1 95 ? -7.853 7.178 -6.013 1.00 68.81 95 ASN A CA 1
ATOM 747 C C . ASN A 1 95 ? -6.587 7.625 -5.267 1.00 68.81 95 ASN A C 1
ATOM 749 O O . ASN A 1 95 ? -6.425 8.803 -4.961 1.00 68.81 95 ASN A O 1
ATOM 753 N N . TYR A 1 96 ? -5.713 6.676 -4.934 1.00 68.06 96 TYR A N 1
ATOM 754 C CA . TYR A 1 96 ? -4.508 6.917 -4.155 1.00 68.06 96 TYR A CA 1
ATOM 755 C C . TYR A 1 96 ? -3.230 6.784 -4.996 1.00 68.06 96 TYR A C 1
ATOM 757 O O . TYR A 1 96 ? -2.161 7.109 -4.495 1.00 68.06 96 TYR A O 1
ATOM 765 N N . GLN A 1 97 ? -3.314 6.340 -6.254 1.00 65.50 97 GLN A N 1
ATOM 766 C CA . GLN A 1 97 ? -2.153 6.194 -7.139 1.00 65.50 97 GLN A CA 1
ATOM 767 C C . GLN A 1 97 ? -2.009 7.362 -8.117 1.00 65.50 97 GLN A C 1
ATOM 769 O O . GLN A 1 97 ? -2.993 7.875 -8.650 1.00 65.50 97 GLN A O 1
ATOM 774 N N . GLU A 1 98 ? -0.760 7.714 -8.413 1.00 66.06 98 GLU A N 1
ATOM 775 C CA . GLU A 1 98 ? -0.385 8.622 -9.502 1.00 66.06 98 GLU A CA 1
ATOM 776 C C . GLU A 1 98 ? 0.240 7.854 -10.683 1.00 66.06 98 GLU A C 1
ATOM 778 O O . GLU A 1 98 ? 0.673 6.713 -10.540 1.00 66.06 98 GLU A O 1
ATOM 783 N N . LYS A 1 99 ? 0.350 8.477 -11.871 1.00 63.97 99 LYS A N 1
ATOM 784 C CA . LYS A 1 99 ? 0.954 7.844 -13.071 1.00 63.97 99 LYS A CA 1
ATOM 785 C C . LYS A 1 99 ? 2.395 7.355 -12.842 1.00 63.97 99 LYS A C 1
ATOM 787 O O . LYS A 1 99 ? 2.817 6.388 -13.468 1.00 63.97 99 LYS A O 1
ATOM 792 N N . GLN A 1 100 ? 3.149 8.008 -11.955 1.00 61.69 100 GLN A N 1
ATOM 793 C CA . GLN A 1 100 ? 4.509 7.586 -11.601 1.00 61.69 100 GLN A CA 1
ATOM 794 C C . GLN A 1 100 ? 4.531 6.223 -10.892 1.00 61.69 100 GLN A C 1
ATOM 796 O O . GLN A 1 100 ? 5.514 5.497 -11.007 1.00 61.69 100 GLN A O 1
ATOM 801 N N . ASP A 1 101 ? 3.437 5.838 -10.238 1.00 67.19 101 ASP A N 1
ATOM 802 C CA . ASP A 1 101 ? 3.351 4.620 -9.430 1.00 67.19 101 ASP A CA 1
ATOM 803 C C . ASP A 1 101 ? 3.227 3.371 -10.305 1.00 67.19 101 ASP A C 1
ATOM 805 O O . ASP A 1 101 ? 3.809 2.330 -10.003 1.00 67.19 101 ASP A O 1
ATOM 809 N N . GLU A 1 102 ? 2.526 3.497 -11.433 1.00 69.94 102 GLU A N 1
ATOM 810 C CA . GLU A 1 102 ? 2.412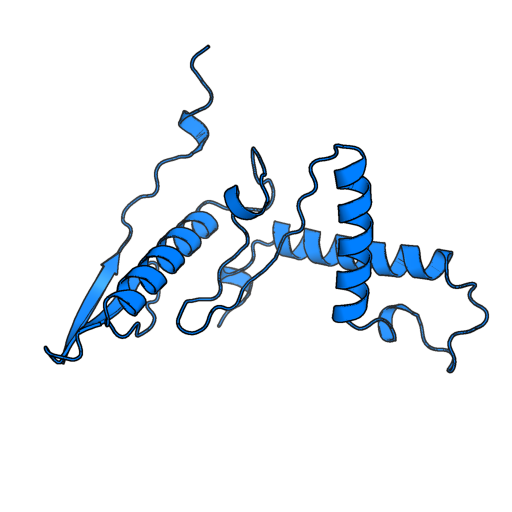 2.434 -12.433 1.00 69.94 102 GLU A CA 1
ATOM 811 C C . GLU A 1 102 ? 3.752 2.193 -13.145 1.00 69.94 102 GLU A C 1
ATOM 813 O O . GLU A 1 102 ? 4.088 1.060 -13.481 1.00 69.94 102 GLU A O 1
ATOM 818 N N . ARG A 1 103 ? 4.574 3.239 -13.305 1.00 74.44 103 ARG A N 1
ATOM 819 C CA . ARG A 1 103 ? 5.924 3.109 -13.873 1.00 74.44 103 ARG A CA 1
ATOM 820 C C . ARG A 1 103 ? 6.829 2.255 -12.997 1.00 74.44 103 ARG A C 1
ATOM 822 O O . ARG A 1 103 ? 7.508 1.365 -13.500 1.00 74.44 103 ARG A O 1
ATOM 829 N N . GLU A 1 104 ? 6.813 2.509 -11.691 1.00 73.12 104 GLU A N 1
ATOM 830 C CA . GLU A 1 104 ? 7.603 1.737 -10.728 1.00 73.12 104 GLU A CA 1
ATOM 831 C C . GLU A 1 104 ? 7.163 0.268 -10.679 1.00 73.12 104 GLU A C 1
ATOM 833 O O . GLU A 1 104 ? 8.010 -0.614 -10.552 1.00 73.12 104 GLU A O 1
ATOM 838 N N . ARG A 1 105 ? 5.864 -0.020 -10.862 1.00 75.69 105 ARG A N 1
ATOM 839 C CA . ARG A 1 105 ? 5.370 -1.399 -11.015 1.00 75.69 105 ARG A CA 1
ATOM 840 C C . ARG A 1 105 ? 5.989 -2.094 -12.223 1.00 75.69 105 ARG A C 1
ATOM 842 O O . ARG A 1 105 ? 6.414 -3.240 -12.114 1.00 75.69 105 ARG A O 1
ATOM 849 N N . VA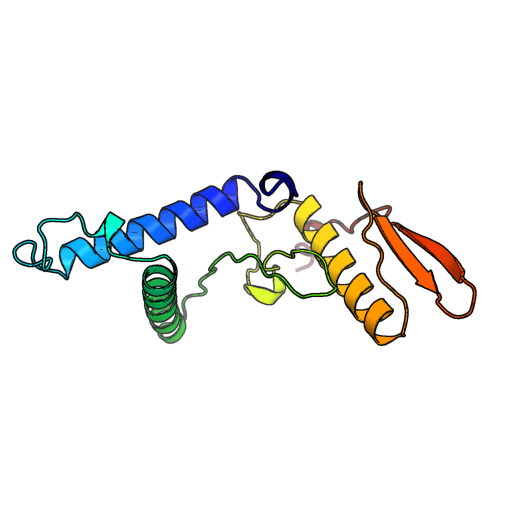L A 1 106 ? 5.994 -1.434 -13.381 1.00 78.38 106 VAL A N 1
ATOM 850 C CA . VAL A 1 106 ? 6.556 -2.025 -14.603 1.00 78.38 106 VAL A CA 1
ATOM 851 C C . VAL A 1 106 ? 8.053 -2.281 -14.424 1.00 78.38 106 VAL A C 1
ATOM 853 O O . VAL A 1 106 ? 8.524 -3.355 -14.792 1.00 78.38 106 VAL A O 1
ATOM 856 N N . PHE A 1 107 ? 8.785 -1.358 -13.790 1.00 80.88 107 PHE A N 1
ATOM 857 C CA . PHE A 1 107 ? 10.195 -1.582 -13.471 1.00 80.88 107 PHE A CA 1
ATOM 858 C C . PHE A 1 107 ? 10.425 -2.757 -12.523 1.00 80.88 107 PHE A C 1
ATOM 860 O O . PHE A 1 107 ? 11.331 -3.538 -12.782 1.00 80.88 107 PHE A O 1
ATOM 867 N N . ASP A 1 108 ? 9.604 -2.939 -11.488 1.00 78.00 108 ASP A N 1
ATOM 868 C CA . ASP A 1 108 ? 9.713 -4.106 -10.600 1.00 78.00 108 ASP A CA 1
ATOM 869 C C . ASP A 1 108 ? 9.552 -5.435 -11.360 1.00 78.00 108 ASP A C 1
ATOM 871 O O . ASP A 1 108 ? 10.350 -6.355 -11.181 1.00 78.00 108 ASP A O 1
ATOM 875 N N . VAL A 1 109 ? 8.570 -5.526 -12.262 1.00 80.56 109 VAL A N 1
ATOM 876 C CA . VAL A 1 109 ? 8.366 -6.731 -13.087 1.00 80.56 109 VAL A CA 1
ATOM 877 C C . VAL A 1 109 ? 9.570 -6.985 -13.999 1.00 80.56 109 VAL A C 1
ATOM 879 O O . VAL A 1 109 ? 10.010 -8.126 -14.141 1.00 80.56 109 VAL A O 1
ATOM 882 N N . ILE A 1 110 ? 10.126 -5.925 -14.593 1.00 84.69 110 ILE A N 1
ATOM 883 C CA . ILE A 1 110 ? 11.325 -6.002 -15.436 1.00 84.69 110 ILE A CA 1
ATOM 884 C C . ILE A 1 110 ? 12.538 -6.461 -14.616 1.00 84.69 110 ILE A C 1
ATOM 886 O O . ILE A 1 110 ? 13.243 -7.375 -15.036 1.00 84.69 110 ILE A O 1
ATOM 890 N N . GLU A 1 111 ? 12.770 -5.874 -13.440 1.00 84.00 111 GLU A N 1
ATOM 891 C CA . GLU A 1 111 ? 13.869 -6.247 -12.541 1.00 84.00 111 GLU A CA 1
ATOM 892 C C . GLU A 1 111 ? 13.780 -7.714 -12.114 1.00 84.00 111 GLU A C 1
ATOM 894 O O . GLU A 1 111 ? 14.785 -8.424 -12.162 1.00 84.00 111 GLU A O 1
ATOM 899 N N . GLN A 1 112 ? 12.581 -8.192 -11.762 1.00 82.50 112 GLN A N 1
ATOM 900 C CA . GLN A 1 112 ? 12.355 -9.597 -11.414 1.00 82.50 112 GLN A CA 1
ATOM 901 C C . GLN A 1 112 ? 12.656 -10.522 -12.596 1.00 82.50 112 GLN A C 1
ATOM 903 O O . GLN A 1 112 ? 13.416 -11.477 -12.442 1.00 82.50 112 GLN A O 1
ATOM 908 N N . ALA A 1 113 ? 12.121 -10.224 -13.784 1.00 86.00 113 ALA A N 1
ATOM 909 C CA . ALA A 1 113 ? 12.344 -11.041 -14.975 1.00 86.00 113 ALA A CA 1
ATOM 910 C C . ALA A 1 113 ? 13.830 -11.096 -15.373 1.00 86.00 113 ALA A C 1
ATOM 912 O O . ALA A 1 113 ? 14.352 -12.165 -15.691 1.00 86.00 113 ALA A O 1
ATOM 913 N N . LEU A 1 114 ? 14.530 -9.961 -15.311 1.00 86.81 114 LEU A N 1
ATOM 914 C CA . LEU A 1 114 ? 15.959 -9.877 -15.621 1.00 86.81 114 LEU A CA 1
ATOM 915 C C . LEU A 1 114 ? 16.809 -10.603 -14.577 1.00 86.81 114 LEU A C 1
ATOM 917 O O . LEU A 1 114 ? 17.735 -11.326 -14.941 1.00 86.81 114 LEU A O 1
ATOM 921 N N . SER A 1 115 ? 16.463 -10.481 -13.295 1.00 84.94 115 SER A N 1
ATOM 922 C CA . SER A 1 115 ? 17.127 -11.232 -12.230 1.00 84.94 115 SER A CA 1
ATOM 923 C C . SER A 1 115 ? 16.938 -12.743 -12.401 1.00 84.94 115 SER A C 1
ATOM 925 O O . SER A 1 115 ? 17.910 -13.490 -12.306 1.00 84.94 115 SER A O 1
ATOM 927 N N . MET A 1 116 ? 15.726 -13.195 -12.746 1.00 85.81 116 MET A N 1
ATOM 928 C CA . MET A 1 116 ? 15.449 -14.603 -13.067 1.00 85.81 116 MET A CA 1
ATOM 929 C C . MET A 1 116 ? 16.221 -15.091 -14.300 1.00 85.81 116 MET A C 1
ATOM 931 O O . MET A 1 116 ? 16.594 -16.260 -14.365 1.00 85.81 116 MET A O 1
ATOM 935 N N . ALA A 1 117 ? 16.492 -14.202 -15.257 1.00 86.56 117 ALA A N 1
ATOM 936 C CA . ALA A 1 117 ? 17.314 -14.482 -16.431 1.00 86.56 117 ALA A CA 1
ATOM 937 C C . ALA A 1 117 ? 18.835 -14.421 -16.158 1.00 86.56 117 ALA A C 1
ATOM 939 O O . ALA A 1 117 ? 19.625 -14.594 -17.084 1.00 86.56 117 ALA A O 1
ATOM 940 N N . GLY A 1 118 ? 19.259 -14.193 -14.907 1.00 85.62 118 GLY A N 1
ATOM 941 C CA . GLY A 1 118 ? 20.667 -14.205 -14.495 1.00 85.62 118 GLY A CA 1
ATOM 942 C C . GLY A 1 118 ? 21.394 -12.864 -14.621 1.00 85.62 118 GLY A C 1
ATOM 943 O O . GLY A 1 118 ? 22.613 -12.817 -14.458 1.00 85.62 118 GLY A O 1
ATOM 944 N N . TYR A 1 119 ? 20.680 -11.768 -14.890 1.00 88.06 119 TYR A N 1
ATOM 945 C CA . TYR A 1 119 ? 21.266 -10.428 -14.863 1.00 88.06 119 TYR A CA 1
ATOM 946 C C . TYR A 1 119 ? 21.345 -9.901 -13.430 1.00 88.06 119 TYR A C 1
ATOM 948 O O . TYR A 1 119 ? 20.427 -10.072 -12.625 1.00 88.06 119 TYR A O 1
ATOM 956 N N . GLN A 1 120 ? 22.425 -9.188 -13.123 1.00 86.81 120 GLN A N 1
ATOM 957 C CA . GLN A 1 120 ? 22.541 -8.461 -11.867 1.00 86.81 120 GLN A CA 1
ATOM 958 C C . GLN A 1 120 ? 21.835 -7.107 -12.000 1.00 86.81 120 GLN A C 1
ATOM 960 O O . GLN A 1 120 ? 22.215 -6.287 -12.832 1.00 86.81 120 GLN A O 1
ATOM 965 N N . VAL A 1 121 ? 20.822 -6.855 -11.172 1.00 84.75 121 VAL A N 1
ATOM 966 C CA . VAL A 1 121 ? 20.146 -5.552 -11.095 1.00 84.75 121 VAL A CA 1
ATOM 967 C C . VAL A 1 121 ? 20.985 -4.619 -10.220 1.00 84.75 121 VAL A C 1
ATOM 969 O O . VAL A 1 121 ? 21.216 -4.910 -9.048 1.00 84.75 121 VAL A O 1
ATOM 972 N N . LEU A 1 122 ? 21.470 -3.515 -10.792 1.00 81.62 122 LEU A N 1
ATOM 973 C CA . LEU A 1 122 ? 22.389 -2.573 -10.134 1.00 81.62 122 LEU A CA 1
ATOM 974 C C . LEU A 1 122 ? 21.705 -1.325 -9.566 1.00 81.62 122 LEU A C 1
ATOM 976 O O . LEU A 1 122 ? 22.386 -0.497 -8.971 1.00 81.62 122 LEU A O 1
ATOM 980 N N . TYR A 1 123 ? 20.376 -1.238 -9.690 1.00 69.31 123 TYR A N 1
ATOM 981 C CA . TYR A 1 123 ? 19.547 -0.079 -9.343 1.00 69.31 123 TYR A CA 1
ATOM 982 C C . TYR A 1 123 ? 19.757 1.109 -10.302 1.00 69.31 123 TYR A C 1
ATOM 984 O O . TYR A 1 123 ? 20.877 1.503 -10.605 1.00 69.31 123 TYR A O 1
ATOM 992 N N . GLY A 1 124 ? 18.660 1.676 -10.811 1.00 61.75 124 GLY A N 1
ATOM 993 C CA . GLY A 1 124 ? 18.675 2.854 -11.685 1.00 61.75 124 GLY A CA 1
ATOM 994 C C . GLY A 1 124 ? 17.897 4.018 -11.071 1.00 61.75 124 GLY A C 1
ATOM 995 O O . GLY A 1 124 ? 16.955 3.814 -10.300 1.00 61.75 124 GLY A O 1
ATOM 996 N N . GLU A 1 125 ? 18.292 5.249 -11.393 1.00 62.91 125 GLU A N 1
ATOM 997 C CA . GLU A 1 125 ? 17.588 6.469 -10.981 1.00 62.91 125 GLU A CA 1
ATOM 998 C C . GLU A 1 125 ? 16.796 7.075 -12.155 1.00 62.91 125 GLU A C 1
ATOM 1000 O O . GLU A 1 125 ? 16.977 6.713 -13.307 1.00 62.91 125 GLU A O 1
ATOM 1005 N N . ASN A 1 126 ? 15.885 8.014 -11.880 1.00 62.25 126 ASN A N 1
ATOM 1006 C CA . ASN A 1 126 ? 15.228 8.844 -12.908 1.00 62.25 126 ASN A CA 1
ATOM 1007 C C . ASN A 1 126 ? 14.427 8.108 -14.003 1.00 62.25 126 ASN A C 1
ATOM 1009 O O . ASN A 1 126 ? 14.206 8.657 -15.079 1.00 62.25 126 ASN A O 1
ATOM 1013 N N . GLY A 1 127 ? 13.887 6.926 -13.704 1.00 69.06 127 GLY A N 1
ATOM 1014 C CA . GLY A 1 127 ? 13.063 6.184 -14.662 1.00 69.06 127 GLY A CA 1
ATOM 1015 C C . GLY A 1 127 ? 13.873 5.260 -15.565 1.00 69.06 127 GLY A C 1
ATOM 1016 O O . GLY A 1 127 ? 13.485 5.030 -16.709 1.00 69.06 127 GLY A O 1
ATOM 1017 N N . GLU A 1 128 ? 14.968 4.716 -15.043 1.00 79.88 128 GLU A N 1
ATOM 1018 C CA . GLU A 1 128 ? 15.688 3.617 -15.667 1.00 79.88 128 GLU A CA 1
ATOM 1019 C C . GLU A 1 128 ? 15.986 2.486 -14.673 1.00 79.88 128 GLU A C 1
ATOM 1021 O O . GLU A 1 128 ? 15.897 2.641 -13.449 1.00 79.88 128 GLU A O 1
ATOM 1026 N N . VAL A 1 129 ? 16.321 1.323 -15.222 1.00 84.50 129 VAL A N 1
ATOM 1027 C CA . VAL A 1 129 ? 16.888 0.178 -14.507 1.00 84.50 129 VAL A CA 1
ATOM 1028 C C . VAL A 1 129 ? 18.251 -0.092 -15.119 1.00 84.50 129 VAL A C 1
ATOM 1030 O O . VAL A 1 129 ? 18.342 -0.347 -16.319 1.00 84.50 129 VAL A O 1
ATOM 1033 N N . ILE A 1 130 ? 19.299 -0.068 -14.301 1.00 86.62 130 ILE A N 1
ATOM 1034 C CA . ILE A 1 130 ? 20.634 -0.489 -14.725 1.00 86.62 130 ILE A CA 1
ATOM 1035 C C . ILE A 1 130 ? 20.786 -1.976 -14.410 1.00 86.62 130 ILE A C 1
ATOM 1037 O O . ILE A 1 130 ? 20.560 -2.410 -13.277 1.00 86.62 130 ILE A O 1
ATOM 1041 N N . ILE A 1 131 ? 21.174 -2.755 -15.415 1.00 88.44 131 ILE A N 1
ATOM 1042 C CA . ILE A 1 131 ? 21.472 -4.181 -15.291 1.00 88.44 131 ILE A CA 1
ATOM 1043 C C . ILE A 1 131 ? 22.883 -4.480 -15.775 1.00 88.44 131 ILE A C 1
ATOM 1045 O O . ILE A 1 131 ? 23.384 -3.836 -16.694 1.00 88.44 131 ILE A O 1
ATOM 1049 N N . ARG A 1 132 ? 23.493 -5.512 -15.202 1.00 87.81 132 ARG A N 1
ATOM 1050 C CA . ARG A 1 132 ? 24.790 -6.035 -15.617 1.00 87.81 132 ARG A CA 1
ATOM 1051 C C . ARG A 1 132 ? 24.660 -7.474 -16.073 1.00 87.81 132 ARG A C 1
ATOM 1053 O O . ARG A 1 132 ? 2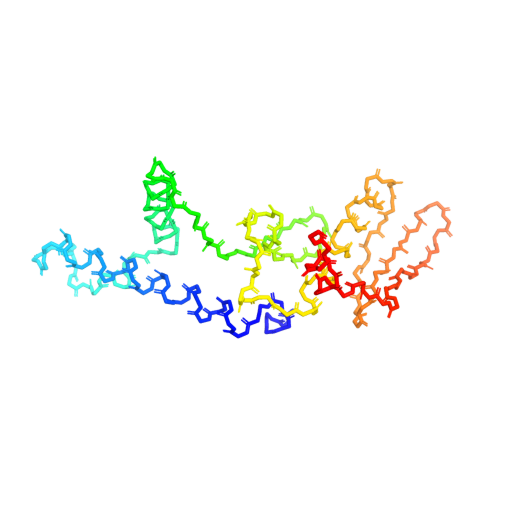4.100 -8.318 -15.373 1.00 87.81 132 ARG A O 1
ATOM 1060 N N . ASN A 1 133 ? 25.215 -7.754 -17.247 1.00 86.06 133 ASN A N 1
ATOM 1061 C CA . ASN A 1 133 ? 25.467 -9.124 -17.671 1.00 86.06 133 ASN A CA 1
ATOM 1062 C C . ASN A 1 133 ? 26.815 -9.562 -17.093 1.00 86.06 133 ASN A C 1
ATOM 1064 O O . ASN A 1 133 ? 27.854 -9.060 -17.518 1.00 86.06 133 ASN A O 1
ATOM 1068 N N . SER A 1 134 ? 26.804 -10.499 -16.147 1.00 79.31 134 SER A N 1
ATOM 1069 C CA . SER A 1 134 ? 28.022 -10.971 -15.479 1.00 79.31 134 SER A CA 1
ATOM 1070 C C . SER A 1 134 ? 29.011 -11.670 -16.416 1.00 79.31 134 SER A C 1
ATOM 1072 O O . SER A 1 134 ? 30.197 -11.677 -16.124 1.00 79.31 134 SER A O 1
ATOM 1074 N N . MET A 1 135 ? 28.560 -12.225 -17.548 1.00 79.44 135 MET A N 1
ATOM 1075 C CA . MET A 1 135 ? 29.454 -12.861 -18.527 1.00 79.44 135 MET A CA 1
ATOM 1076 C C . MET A 1 135 ? 30.153 -11.855 -19.442 1.00 79.44 135 MET A C 1
ATOM 1078 O O . MET A 1 135 ? 31.242 -12.126 -19.936 1.00 79.44 135 MET A O 1
ATOM 1082 N N . LEU A 1 136 ? 29.510 -10.718 -19.712 1.00 82.69 136 LEU A N 1
ATOM 1083 C CA . LEU A 1 136 ? 30.045 -9.685 -20.604 1.00 82.69 136 LEU A CA 1
ATOM 1084 C C . LEU A 1 136 ? 30.663 -8.507 -19.844 1.00 82.69 136 LEU A C 1
ATOM 1086 O O . LEU A 1 136 ? 31.211 -7.620 -20.490 1.00 82.69 136 LEU A O 1
ATOM 1090 N N . GLU A 1 137 ? 30.514 -8.474 -18.515 1.00 83.00 137 GLU A N 1
ATOM 1091 C CA . GLU A 1 137 ? 30.897 -7.370 -17.621 1.00 83.00 137 GLU A CA 1
ATOM 1092 C C . GLU A 1 137 ? 30.430 -5.992 -18.121 1.00 83.00 137 GLU A C 1
ATOM 1094 O O . GLU A 1 137 ? 31.075 -4.967 -17.908 1.00 83.00 137 GLU A O 1
ATOM 1099 N N . LYS A 1 138 ? 29.285 -5.967 -18.814 1.00 86.56 138 LYS A N 1
ATOM 1100 C CA . LYS A 1 138 ? 28.712 -4.759 -19.412 1.00 86.56 138 LYS A CA 1
ATOM 1101 C C . LYS A 1 138 ? 27.423 -4.358 -18.723 1.00 86.56 138 LYS A C 1
ATOM 1103 O O . LYS A 1 138 ? 26.543 -5.195 -18.494 1.00 86.56 138 LYS A O 1
ATOM 1108 N N . ASP A 1 139 ? 27.322 -3.055 -18.496 1.00 89.31 139 ASP A N 1
ATOM 1109 C CA . ASP A 1 139 ? 26.138 -2.398 -17.965 1.00 89.31 139 ASP A CA 1
ATOM 1110 C C . ASP A 1 139 ? 25.220 -1.971 -19.112 1.00 89.31 139 ASP A C 1
ATOM 1112 O O . ASP A 1 139 ? 25.668 -1.483 -20.152 1.00 89.31 139 ASP A O 1
ATOM 1116 N N . MET A 1 140 ? 23.923 -2.179 -18.921 1.00 88.06 140 MET A N 1
ATOM 1117 C CA . MET A 1 140 ? 22.862 -1.802 -19.848 1.00 88.06 140 MET A CA 1
ATOM 1118 C C . MET A 1 140 ? 21.767 -1.076 -19.074 1.00 88.06 140 MET A C 1
ATOM 1120 O O . MET A 1 140 ? 21.482 -1.421 -17.928 1.00 88.06 140 MET A O 1
ATOM 1124 N N . ALA A 1 141 ? 21.138 -0.090 -19.710 1.00 87.94 141 ALA A N 1
ATOM 1125 C CA . ALA A 1 141 ? 20.016 0.644 -19.141 1.00 87.94 141 ALA A CA 1
ATOM 1126 C C . ALA A 1 141 ? 18.710 0.244 -19.837 1.00 87.94 141 ALA A C 1
ATOM 1128 O O . ALA A 1 141 ? 18.633 0.210 -21.066 1.00 87.94 141 ALA A O 1
ATOM 1129 N N . VAL A 1 142 ? 17.677 -0.033 -19.045 1.00 85.12 142 VAL A N 1
ATOM 1130 C CA . VAL A 1 142 ? 16.300 -0.215 -19.511 1.00 85.12 142 VAL A CA 1
ATOM 1131 C C . VAL A 1 142 ? 15.499 1.020 -19.119 1.00 85.12 142 VAL A C 1
ATOM 1133 O O . VAL A 1 142 ? 15.411 1.346 -17.937 1.00 85.12 142 VAL A O 1
ATOM 1136 N N . GLN A 1 143 ? 14.902 1.695 -20.101 1.00 85.44 143 GLN A N 1
ATOM 1137 C CA . GLN A 1 143 ? 14.121 2.918 -19.908 1.00 85.44 143 GLN A CA 1
ATOM 1138 C C . GLN A 1 143 ? 12.687 2.731 -20.407 1.00 85.44 143 GLN A C 1
ATOM 1140 O O . GLN A 1 143 ? 12.451 2.071 -21.419 1.00 85.44 143 GLN A O 1
ATOM 1145 N N . ILE A 1 144 ? 11.729 3.339 -19.705 1.00 76.88 144 ILE A N 1
ATOM 1146 C CA . ILE A 1 144 ? 10.325 3.401 -20.133 1.00 76.88 144 ILE A CA 1
ATOM 1147 C C . ILE A 1 144 ? 10.062 4.823 -20.623 1.00 76.88 144 ILE A C 1
ATOM 1149 O O . ILE A 1 144 ? 9.985 5.750 -19.817 1.00 76.88 144 ILE A O 1
ATOM 1153 N N . SER A 1 145 ? 9.936 4.988 -21.940 1.00 74.50 145 SER A N 1
ATOM 1154 C CA . SER A 1 145 ? 9.696 6.284 -22.585 1.00 74.50 145 SER A CA 1
ATOM 1155 C C . SER A 1 145 ? 8.277 6.805 -22.348 1.00 74.50 145 SER A C 1
ATOM 1157 O O . SER A 1 145 ? 8.097 7.983 -22.054 1.00 74.50 145 SER A O 1
ATOM 1159 N N . GLU A 1 146 ? 7.272 5.930 -22.419 1.00 73.00 146 GLU A N 1
ATOM 1160 C CA . GLU A 1 146 ? 5.863 6.273 -22.221 1.00 73.00 146 GLU A CA 1
ATOM 1161 C C . GLU A 1 146 ? 5.107 5.149 -21.505 1.00 73.00 146 GLU A C 1
ATOM 1163 O O . GLU A 1 146 ? 5.438 3.970 -21.626 1.00 73.00 146 GLU A O 1
ATOM 1168 N N . LEU A 1 147 ? 4.055 5.521 -20.772 1.00 66.44 147 LEU A N 1
ATOM 1169 C CA . LEU A 1 147 ? 3.080 4.581 -20.226 1.00 66.44 147 LEU A CA 1
ATOM 1170 C C . LEU A 1 147 ? 1.731 4.796 -20.918 1.00 66.44 147 LEU A C 1
ATOM 1172 O O . LEU A 1 147 ? 1.263 5.940 -20.961 1.00 66.44 147 LEU A O 1
ATOM 1176 N N . PRO A 1 148 ? 1.076 3.734 -21.419 1.00 59.88 148 PRO A N 1
ATOM 1177 C CA . PRO A 1 148 ? -0.246 3.858 -22.015 1.00 59.88 148 PRO A CA 1
ATOM 1178 C C . PRO A 1 148 ? -1.250 4.414 -20.995 1.00 59.88 148 PRO A C 1
ATOM 1180 O O . PRO A 1 148 ? -1.311 3.977 -19.844 1.00 59.88 148 PRO A O 1
ATOM 1183 N N . ASP A 1 149 ? -2.033 5.413 -21.413 1.00 55.06 149 ASP A N 1
ATOM 1184 C CA . ASP A 1 149 ? -2.995 6.085 -20.540 1.00 55.06 149 ASP A CA 1
ATOM 1185 C C . ASP A 1 149 ? -4.188 5.159 -20.259 1.00 55.06 149 ASP A C 1
ATOM 1187 O O . ASP A 1 149 ? -5.040 4.935 -21.122 1.00 55.06 149 ASP A O 1
ATOM 1191 N N . GLN A 1 150 ? -4.269 4.630 -19.036 1.00 52.34 150 GLN A N 1
ATOM 1192 C CA . GLN A 1 150 ? -5.319 3.688 -18.625 1.00 52.34 150 GLN A CA 1
ATOM 1193 C C . GLN A 1 150 ? -6.742 4.286 -18.665 1.00 52.34 150 GLN A C 1
ATOM 1195 O O . GLN A 1 150 ? -7.719 3.553 -18.547 1.00 52.34 150 GLN A O 1
ATOM 1200 N N . ARG A 1 151 ? -6.901 5.601 -18.887 1.00 49.44 151 ARG A N 1
ATOM 1201 C CA . ARG A 1 151 ? -8.222 6.246 -19.025 1.00 49.44 151 ARG A CA 1
ATOM 1202 C C . ARG A 1 151 ? -8.910 6.014 -20.373 1.00 49.44 151 ARG A C 1
ATOM 1204 O O . ARG A 1 151 ? -10.071 6.378 -20.511 1.00 49.44 151 ARG A O 1
ATOM 1211 N N . LYS A 1 152 ? -8.229 5.438 -21.370 1.00 42.22 152 LYS A N 1
ATOM 1212 C CA . LYS A 1 152 ? -8.803 5.241 -22.717 1.00 42.22 152 LYS A CA 1
ATOM 1213 C C . LYS A 1 152 ? -9.546 3.912 -22.919 1.00 42.22 152 LYS A C 1
ATOM 1215 O O . LYS A 1 152 ? -10.055 3.686 -24.007 1.00 42.22 152 LYS A O 1
ATOM 1220 N N . GLY A 1 153 ? -9.636 3.054 -21.899 1.00 42.16 153 GLY A N 1
ATOM 1221 C CA . GLY A 1 153 ? -10.339 1.763 -21.985 1.00 42.16 153 GLY A CA 1
ATOM 1222 C C . GLY A 1 153 ? -11.809 1.774 -21.548 1.00 42.16 153 GLY A C 1
ATOM 1223 O O . GLY A 1 153 ? -12.457 0.739 -21.621 1.00 42.16 153 GLY A O 1
ATOM 1224 N N . ALA A 1 154 ? -12.337 2.908 -21.079 1.00 42.56 154 ALA A N 1
ATOM 1225 C CA . ALA A 1 154 ? -13.706 3.024 -20.570 1.00 42.56 154 ALA A CA 1
ATOM 1226 C C . ALA A 1 154 ? -14.627 3.783 -21.535 1.00 42.56 154 ALA A C 1
ATOM 1228 O O . ALA A 1 154 ? -15.383 4.645 -21.109 1.00 42.56 154 ALA A O 1
ATOM 1229 N N . ILE A 1 155 ? -14.533 3.515 -22.836 1.00 44.09 155 ILE A N 1
ATOM 1230 C CA . ILE A 1 155 ? -15.603 3.845 -23.781 1.00 44.09 155 ILE A CA 1
ATOM 1231 C C . ILE A 1 155 ? -15.548 2.791 -24.878 1.00 44.09 155 ILE A C 1
ATOM 1233 O O . ILE A 1 155 ? -14.554 2.721 -25.594 1.00 44.09 155 ILE A O 1
ATOM 1237 N N . ASN A 1 156 ? -16.555 1.924 -24.893 1.00 34.81 156 ASN A N 1
ATOM 1238 C CA . ASN A 1 156 ? -17.172 1.269 -26.046 1.00 34.81 156 ASN A CA 1
ATOM 1239 C C . ASN A 1 156 ? -18.205 0.302 -25.450 1.00 34.81 156 ASN A C 1
ATOM 1241 O O . ASN A 1 156 ? -17.899 -0.858 -25.171 1.00 34.81 156 ASN A O 1
ATOM 1245 N N . GLU A 1 157 ? -19.377 0.866 -25.142 1.00 35.44 157 GLU A N 1
ATOM 1246 C CA . GLU A 1 157 ? -20.644 0.123 -25.101 1.00 35.44 157 GLU A CA 1
ATOM 1247 C C . GLU A 1 157 ? -20.974 -0.424 -26.496 1.00 35.44 157 GLU A C 1
ATOM 1249 O O . GLU A 1 157 ? -20.628 0.259 -27.490 1.00 35.44 157 GLU A O 1
#

Secondary structure (DSSP, 8-state):
--GGGTS-HHHHHHHHHHHHHHHHHHHHHS-TT--SSS--HHHHS-HHHHHHHHHHHHHHHHHTT-------EEE-TTSPEEE--TTTTT-SS-TT--HHHHHHHHHHHHHHHHHHTTPEE---STTEEEEEETTTTEEEEEE------GGGGS---